Protein AF-A0A951B5L3-F1 (afdb_monomer_lite)

Secondary structure (DSSP, 8-state):
--S-----EEEEEEETTTTEEEEEE-SSSGGGGGGG-SEE-TT--EE---

Foldseek 3Di:
DPPDDDDQWDFAADDPDPRDTDIGGPDPDPVCVQVVAWDADPVGDTDHDD

Sequence (50 aa):
MPDNRILLGVIGRPHGVRGLVRVVSYTADPAALAAYGPLSDGAGRQFTLR

Radius of gyration: 11.49 Å; chains: 1; bounding box: 32×17×25 Å

Structure (mmCIF, N/CA/C/O backbone):
data_AF-A0A951B5L3-F1
#
_entry.id   AF-A0A951B5L3-F1
#
loop_
_atom_site.group_PDB
_atom_site.id
_atom_site.type_symbol
_atom_site.label_atom_id
_atom_site.label_alt_id
_atom_site.label_comp_id
_atom_site.label_asym_id
_atom_site.label_entity_id
_atom_site.label_seq_id
_atom_site.pdbx_PDB_ins_code
_atom_site.Cartn_x
_atom_site.Cartn_y
_atom_site.Cartn_z
_atom_site.occupancy
_atom_site.B_iso_or_equiv
_atom_site.auth_seq_id
_atom_site.auth_comp_id
_atom_site.auth_asym_id
_atom_site.auth_atom_id
_atom_site.pdbx_PDB_model_num
ATOM 1 N N . MET A 1 1 ? -20.990 -2.873 1.894 1.00 55.44 1 MET A N 1
ATOM 2 C CA . MET A 1 1 ? -19.605 -2.757 1.377 1.00 55.44 1 MET A CA 1
ATOM 3 C C . MET A 1 1 ? -19.718 -2.912 -0.121 1.00 55.44 1 MET A C 1
ATOM 5 O O . MET A 1 1 ? -20.502 -3.767 -0.484 1.00 55.44 1 MET A O 1
ATOM 9 N N . PRO A 1 2 ? -19.108 -2.088 -0.989 1.00 53.72 2 PRO A N 1
ATOM 10 C CA . PRO A 1 2 ? -19.449 -2.192 -2.398 1.00 53.72 2 PRO A CA 1
ATOM 11 C C . PRO A 1 2 ? -18.912 -3.534 -2.893 1.00 53.72 2 PRO A C 1
ATOM 13 O O . PRO A 1 2 ? -17.706 -3.773 -2.850 1.00 53.72 2 PRO A O 1
ATOM 16 N N . ASP A 1 3 ? -19.823 -4.408 -3.303 1.00 67.88 3 ASP A N 1
ATOM 17 C CA . ASP A 1 3 ? -19.610 -5.822 -3.627 1.00 67.88 3 ASP A CA 1
ATOM 18 C C . ASP A 1 3 ? -18.759 -6.042 -4.900 1.00 67.88 3 ASP A C 1
ATOM 20 O O . ASP A 1 3 ? -18.745 -7.123 -5.474 1.00 67.88 3 ASP A O 1
ATOM 24 N N . ASN A 1 4 ? -18.035 -5.009 -5.351 1.00 85.88 4 ASN A N 1
ATOM 25 C CA . ASN A 1 4 ? -17.294 -4.964 -6.611 1.00 85.88 4 ASN A CA 1
ATOM 26 C C . ASN A 1 4 ? -15.888 -4.351 -6.457 1.00 85.88 4 ASN A C 1
ATOM 28 O O . ASN A 1 4 ? -15.454 -3.531 -7.266 1.00 85.88 4 ASN A O 1
ATOM 32 N N . ARG A 1 5 ? -15.179 -4.678 -5.371 1.00 87.56 5 ARG A N 1
ATOM 33 C CA . ARG A 1 5 ? -13.782 -4.255 -5.176 1.00 87.56 5 ARG A CA 1
ATOM 34 C C . ARG A 1 5 ? -12.819 -5.326 -5.673 1.00 87.56 5 ARG A C 1
ATOM 36 O O . ARG A 1 5 ? -13.029 -6.510 -5.434 1.00 87.56 5 ARG A O 1
ATOM 43 N N . ILE A 1 6 ? -11.724 -4.888 -6.289 1.00 91.38 6 ILE A N 1
ATOM 44 C CA . ILE A 1 6 ? -10.612 -5.750 -6.701 1.00 91.38 6 ILE A CA 1
ATOM 45 C C . ILE A 1 6 ? -9.452 -5.546 -5.725 1.00 91.38 6 ILE A C 1
ATOM 47 O O . ILE A 1 6 ? -9.087 -4.413 -5.409 1.00 91.38 6 ILE A O 1
ATOM 51 N N . LEU A 1 7 ? -8.865 -6.644 -5.245 1.00 93.25 7 LEU A N 1
ATOM 52 C CA . LEU A 1 7 ? -7.676 -6.598 -4.400 1.00 93.25 7 LEU A CA 1
ATOM 53 C C . LEU A 1 7 ? -6.452 -6.253 -5.255 1.00 93.25 7 LEU A C 1
ATOM 55 O O . LEU A 1 7 ? -5.955 -7.091 -6.000 1.00 93.25 7 LEU A O 1
ATOM 59 N N . LEU A 1 8 ? -5.955 -5.025 -5.126 1.00 94.19 8 LEU A N 1
ATOM 60 C CA . LEU A 1 8 ? -4.778 -4.568 -5.873 1.00 94.19 8 LEU A CA 1
ATOM 61 C C . LEU A 1 8 ? -3.449 -4.868 -5.167 1.00 94.19 8 LEU A C 1
ATOM 63 O O . LEU A 1 8 ? -2.398 -4.836 -5.801 1.00 94.19 8 LEU A O 1
ATOM 67 N N . GLY A 1 9 ? -3.476 -5.149 -3.864 1.00 94.62 9 GLY A N 1
ATOM 68 C CA . GLY A 1 9 ? -2.273 -5.422 -3.092 1.00 94.62 9 GLY A CA 1
ATOM 69 C C . GLY A 1 9 ? -2.517 -5.474 -1.590 1.00 94.62 9 GLY A C 1
ATOM 70 O O . GLY A 1 9 ? -3.646 -5.327 -1.119 1.00 94.62 9 GLY A O 1
ATOM 71 N N . VAL A 1 10 ? -1.438 -5.677 -0.836 1.00 95.50 10 VAL A N 1
ATOM 72 C CA . VAL A 1 10 ? -1.479 -5.844 0.623 1.00 95.50 10 VAL A CA 1
ATOM 73 C C . VAL A 1 10 ? -0.443 -4.949 1.292 1.00 95.50 10 VAL A C 1
ATOM 75 O O . VAL A 1 10 ? 0.717 -4.900 0.873 1.00 95.50 10 VAL A O 1
ATOM 78 N N . ILE A 1 11 ? -0.853 -4.258 2.358 1.00 94.06 11 ILE A N 1
ATOM 79 C CA . ILE A 1 11 ? 0.061 -3.500 3.215 1.00 94.06 11 ILE A CA 1
ATOM 80 C C . ILE A 1 11 ? 0.878 -4.501 4.035 1.00 94.06 11 ILE A C 1
ATOM 82 O O . ILE A 1 11 ? 0.335 -5.295 4.799 1.00 94.06 11 ILE A O 1
ATOM 86 N N . GLY A 1 12 ? 2.190 -4.476 3.836 1.00 94.00 12 GLY A N 1
ATOM 87 C CA . GLY A 1 12 ? 3.146 -5.364 4.476 1.00 94.00 12 GLY A CA 1
ATOM 88 C C . GLY A 1 12 ? 3.853 -4.714 5.662 1.00 94.00 12 GLY A C 1
ATOM 89 O O . GLY A 1 12 ? 3.278 -3.966 6.450 1.00 94.00 12 GLY A O 1
ATOM 90 N N . ARG A 1 13 ? 5.141 -5.037 5.807 1.00 96.12 13 ARG A N 1
ATOM 91 C CA . ARG A 1 13 ? 5.942 -4.621 6.965 1.00 96.12 13 ARG A CA 1
ATOM 92 C C . ARG A 1 13 ? 6.217 -3.108 6.964 1.00 96.12 13 ARG A C 1
ATOM 94 O O . ARG A 1 13 ? 6.379 -2.527 5.885 1.00 96.12 13 ARG A O 1
ATOM 101 N N . PRO A 1 14 ? 6.373 -2.493 8.151 1.00 96.81 14 PRO A N 1
ATOM 102 C CA . PRO A 1 14 ? 6.885 -1.134 8.277 1.00 96.81 14 PRO A CA 1
ATOM 103 C C . PRO A 1 14 ? 8.239 -0.963 7.583 1.00 96.81 14 PRO A C 1
ATOM 105 O O . PRO A 1 14 ? 9.057 -1.886 7.532 1.00 96.81 14 PRO A O 1
ATOM 108 N N . HIS A 1 15 ? 8.479 0.237 7.068 1.00 95.25 15 HIS A N 1
ATOM 109 C CA . HIS A 1 15 ? 9.728 0.627 6.437 1.00 95.25 15 HIS A CA 1
ATOM 110 C C . HIS A 1 15 ? 10.318 1.856 7.141 1.00 95.25 15 HIS A C 1
ATOM 112 O O . HIS A 1 15 ? 9.913 2.995 6.912 1.00 95.25 15 HIS A O 1
ATOM 118 N N . GLY A 1 16 ? 11.294 1.616 8.018 1.00 94.81 16 GLY A N 1
ATOM 119 C CA . GLY A 1 16 ? 11.925 2.669 8.814 1.00 94.81 16 GLY A CA 1
ATOM 120 C C . GLY A 1 16 ? 10.977 3.287 9.849 1.00 94.81 16 GLY A C 1
ATOM 121 O O . GLY A 1 16 ? 10.002 2.672 10.267 1.00 94.81 16 GLY A O 1
ATOM 122 N N . VAL A 1 17 ? 11.283 4.517 10.270 1.00 95.75 17 VAL A N 1
ATOM 123 C CA . VAL A 1 17 ? 10.592 5.215 11.378 1.00 95.75 17 VAL A CA 1
ATOM 124 C C . VAL A 1 17 ? 9.693 6.367 10.920 1.00 95.75 17 VAL A C 1
ATOM 126 O O . VAL A 1 17 ? 9.069 7.035 11.734 1.00 95.75 17 VAL A O 1
ATOM 129 N N . ARG A 1 18 ? 9.610 6.614 9.607 1.00 94.50 18 ARG A N 1
ATOM 130 C CA . ARG A 1 18 ? 8.861 7.743 9.023 1.00 94.50 18 ARG A CA 1
ATOM 131 C C . ARG A 1 18 ? 7.413 7.395 8.662 1.00 94.50 18 ARG A C 1
ATOM 133 O O . ARG A 1 18 ? 6.798 8.096 7.869 1.00 94.50 18 ARG A O 1
ATOM 140 N N . GLY A 1 19 ? 6.891 6.289 9.193 1.00 92.06 19 GLY A N 1
ATOM 141 C CA . GLY A 1 19 ? 5.540 5.815 8.881 1.00 92.06 19 GLY A CA 1
ATOM 142 C C . GLY A 1 19 ? 5.378 5.250 7.466 1.00 92.06 19 GLY A C 1
ATOM 143 O O . GLY A 1 19 ? 4.251 5.105 7.003 1.00 92.06 19 GLY A O 1
ATOM 144 N N . LEU A 1 20 ? 6.478 4.930 6.775 1.00 94.62 20 LEU A N 1
AT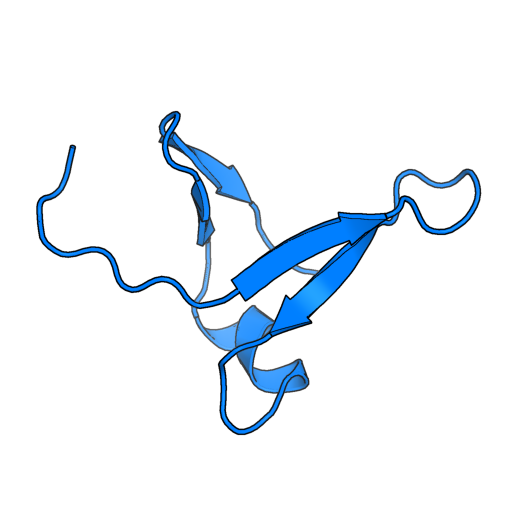OM 145 C CA . LEU A 1 20 ? 6.418 4.231 5.493 1.00 94.62 20 LEU A CA 1
ATOM 146 C C . LEU A 1 20 ? 6.147 2.742 5.722 1.00 94.62 20 LEU A C 1
ATOM 148 O O . LEU A 1 20 ? 6.503 2.171 6.755 1.00 94.62 20 LEU A O 1
ATOM 152 N N . VAL A 1 21 ? 5.549 2.101 4.727 1.00 94.44 21 VAL A N 1
ATOM 153 C CA . VAL A 1 21 ? 5.255 0.666 4.718 1.00 94.44 21 VAL A CA 1
ATOM 154 C C . VAL A 1 21 ? 5.633 0.087 3.364 1.00 94.44 21 VAL A C 1
ATOM 156 O O . VAL A 1 21 ? 5.585 0.776 2.347 1.00 94.44 21 VAL A O 1
ATOM 159 N N . ARG A 1 22 ? 6.007 -1.191 3.338 1.00 93.38 22 ARG A N 1
ATOM 160 C CA . ARG A 1 22 ? 6.108 -1.934 2.081 1.00 93.38 22 ARG A CA 1
ATOM 161 C C . ARG A 1 22 ? 4.718 -2.369 1.643 1.00 93.38 22 ARG A C 1
ATOM 163 O O . ARG A 1 22 ? 3.945 -2.842 2.469 1.00 93.38 22 ARG A O 1
ATOM 170 N N . VAL A 1 23 ? 4.437 -2.270 0.351 1.00 93.88 23 VAL A N 1
ATOM 171 C CA . VAL A 1 23 ? 3.206 -2.786 -0.252 1.00 93.88 23 VAL A CA 1
ATOM 172 C C . VAL A 1 23 ? 3.577 -3.905 -1.212 1.00 93.88 23 VAL A C 1
ATOM 174 O O . VAL A 1 23 ? 4.493 -3.756 -2.018 1.00 93.88 23 VAL A O 1
ATOM 177 N N . VAL A 1 24 ? 2.884 -5.034 -1.105 1.00 94.62 24 VAL A N 1
ATOM 178 C CA . VAL A 1 24 ? 2.931 -6.082 -2.127 1.00 94.62 24 VAL A CA 1
ATOM 179 C C . VAL A 1 24 ? 1.879 -5.721 -3.164 1.00 94.62 24 VAL A C 1
ATOM 181 O O . VAL A 1 24 ? 0.694 -5.735 -2.836 1.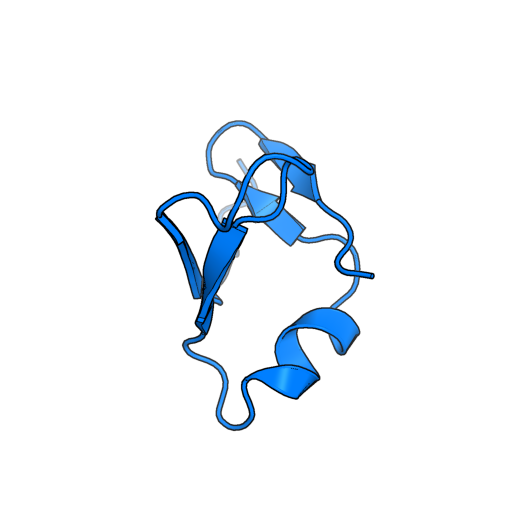00 94.62 24 VAL A O 1
ATOM 184 N N . SER A 1 25 ? 2.307 -5.361 -4.374 1.00 94.75 25 SER A N 1
ATOM 185 C CA . SER A 1 25 ? 1.387 -5.072 -5.476 1.00 94.75 25 SER A CA 1
ATOM 186 C C . SER A 1 25 ? 1.038 -6.341 -6.245 1.00 94.75 25 SER A C 1
ATOM 188 O O . SER A 1 25 ? 1.904 -7.187 -6.472 1.00 94.75 25 SER A O 1
ATOM 190 N N . TYR A 1 26 ? -0.215 -6.440 -6.676 1.00 95.44 26 TYR A N 1
ATOM 191 C CA . TYR A 1 26 ? -0.702 -7.455 -7.612 1.00 95.44 26 TYR A CA 1
ATOM 192 C C . TYR A 1 26 ? -0.981 -6.878 -9.007 1.00 95.44 26 TYR A C 1
ATOM 194 O O . TYR A 1 26 ? -1.468 -7.582 -9.888 1.00 95.44 26 TYR A O 1
ATOM 202 N N . THR A 1 27 ? -0.667 -5.599 -9.225 1.00 93.94 27 THR A N 1
ATOM 203 C CA . THR A 1 27 ? -0.671 -4.983 -10.556 1.00 93.94 27 THR A CA 1
ATOM 204 C C . THR A 1 27 ? 0.500 -5.495 -11.398 1.00 93.94 27 THR A C 1
ATOM 206 O O . THR A 1 27 ? 1.518 -5.930 -10.863 1.00 93.94 27 THR A O 1
ATOM 209 N N . ALA A 1 28 ? 0.379 -5.403 -12.727 1.00 93.88 28 ALA A N 1
ATOM 210 C CA . ALA A 1 28 ? 1.459 -5.779 -13.645 1.00 93.88 28 ALA A CA 1
ATOM 211 C C . ALA A 1 28 ? 2.725 -4.924 -13.445 1.00 93.88 28 ALA A C 1
ATOM 213 O O . ALA A 1 28 ? 3.835 -5.447 -13.448 1.00 93.88 28 ALA A O 1
ATOM 214 N N . ASP A 1 29 ? 2.543 -3.619 -13.227 1.00 93.88 29 ASP A N 1
ATOM 215 C CA . ASP A 1 29 ? 3.593 -2.699 -12.795 1.00 93.88 29 ASP A CA 1
ATOM 216 C C . ASP A 1 29 ? 3.282 -2.217 -11.367 1.00 93.88 29 ASP A C 1
ATOM 218 O O . ASP A 1 29 ? 2.246 -1.570 -11.164 1.00 93.88 29 ASP A O 1
ATOM 222 N N . PRO A 1 30 ? 4.136 -2.501 -10.365 1.00 91.94 30 PRO A N 1
ATOM 223 C CA . PRO A 1 30 ? 3.953 -2.024 -8.997 1.00 91.94 30 PRO A CA 1
ATOM 224 C C . PRO A 1 30 ? 3.830 -0.500 -8.873 1.00 91.94 30 PRO A C 1
ATOM 226 O O . PRO A 1 30 ? 3.099 -0.028 -8.003 1.00 91.94 30 PRO A O 1
ATOM 229 N N . ALA A 1 31 ? 4.501 0.274 -9.733 1.00 89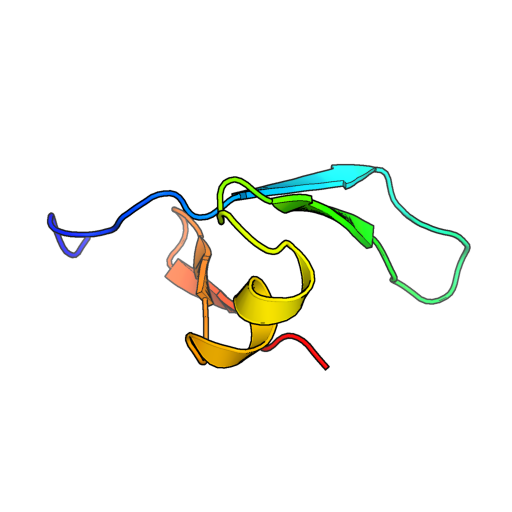.75 31 ALA A N 1
ATOM 230 C CA . ALA A 1 31 ? 4.430 1.734 -9.703 1.00 89.75 31 ALA A CA 1
ATOM 231 C C . ALA A 1 31 ? 3.054 2.256 -10.156 1.00 89.75 31 ALA A C 1
ATOM 233 O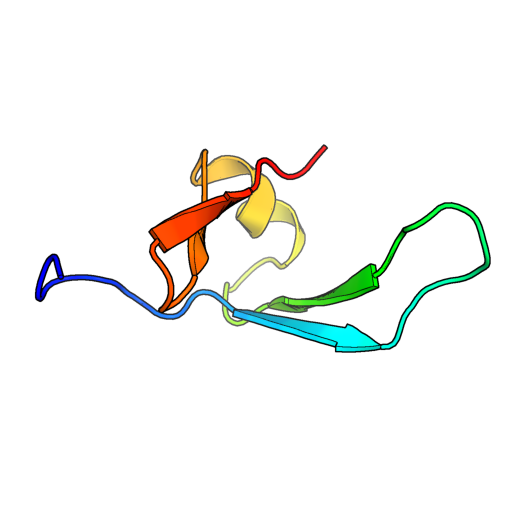 O . ALA A 1 31 ? 2.585 3.285 -9.665 1.00 89.75 31 ALA A O 1
ATOM 234 N N . ALA A 1 32 ? 2.356 1.506 -11.016 1.00 91.19 32 ALA A N 1
ATOM 235 C CA . ALA A 1 32 ? 1.020 1.859 -11.492 1.00 91.19 32 ALA A CA 1
ATOM 236 C C . ALA A 1 32 ? -0.048 1.832 -10.385 1.00 91.19 32 ALA A C 1
ATOM 238 O O . ALA A 1 32 ? -1.117 2.412 -10.560 1.00 91.19 32 ALA A O 1
ATOM 239 N N . LEU A 1 33 ? 0.224 1.208 -9.231 1.00 91.06 33 LEU A N 1
ATOM 240 C CA . LEU A 1 33 ? -0.717 1.154 -8.110 1.00 91.06 33 LEU A CA 1
ATOM 241 C C . LEU A 1 33 ? -1.158 2.556 -7.648 1.00 91.06 33 LEU A C 1
ATOM 243 O O . LEU A 1 33 ? -2.319 2.747 -7.292 1.00 91.06 33 LEU A O 1
ATOM 247 N N . ALA A 1 34 ? -0.266 3.550 -7.711 1.00 89.31 34 ALA A N 1
ATOM 248 C CA . ALA A 1 34 ? -0.570 4.932 -7.332 1.00 89.31 34 ALA A CA 1
ATOM 249 C C . ALA A 1 34 ? -1.505 5.657 -8.321 1.00 89.31 34 ALA A C 1
ATOM 251 O O . ALA A 1 34 ? -2.132 6.649 -7.954 1.00 89.31 34 ALA A O 1
ATOM 252 N N . ALA A 1 35 ? -1.638 5.158 -9.554 1.00 91.06 35 ALA A N 1
ATOM 253 C CA . ALA A 1 35 ? -2.455 5.779 -10.596 1.00 91.06 35 ALA A CA 1
ATOM 254 C C . ALA A 1 35 ? -3.957 5.450 -10.484 1.00 91.06 35 ALA A C 1
ATOM 256 O O . ALA A 1 35 ? -4.776 6.165 -11.054 1.00 91.06 35 ALA A O 1
ATOM 257 N N . TYR A 1 36 ? -4.339 4.411 -9.730 1.00 89.00 36 TYR A N 1
ATOM 258 C CA . TYR A 1 36 ? -5.746 4.012 -9.543 1.00 89.00 36 TYR A CA 1
ATOM 259 C C . TYR A 1 36 ? -6.557 4.976 -8.653 1.00 89.00 36 TYR A C 1
ATOM 261 O O . TYR A 1 36 ? -7.770 4.818 -8.523 1.00 89.00 36 TYR A O 1
ATOM 269 N N . GLY A 1 37 ? -5.913 5.985 -8.059 1.00 88.19 37 GLY A N 1
ATOM 270 C CA . GLY A 1 37 ? -6.551 6.942 -7.157 1.00 88.19 37 GLY A CA 1
ATOM 271 C C . GLY A 1 37 ? -6.663 6.424 -5.716 1.00 88.19 37 GLY A C 1
ATOM 272 O O . GLY A 1 37 ? -5.879 5.564 -5.306 1.00 88.19 37 GLY A O 1
ATOM 273 N N . PRO A 1 38 ? -7.590 6.971 -4.906 1.00 92.38 38 PRO A N 1
ATOM 274 C CA . PRO A 1 38 ? -7.762 6.563 -3.517 1.00 92.38 38 PRO A CA 1
ATOM 275 C C . PRO A 1 38 ? -8.133 5.082 -3.397 1.00 92.38 38 PRO A C 1
ATOM 277 O O . PRO A 1 38 ? -9.164 4.632 -3.895 1.00 92.38 38 PRO A O 1
ATOM 280 N N . LEU A 1 39 ? -7.298 4.328 -2.691 1.00 92.69 39 LEU A N 1
ATOM 281 C CA . LEU A 1 39 ? -7.521 2.923 -2.383 1.00 92.69 39 LEU A CA 1
ATOM 282 C C . LEU A 1 39 ? -8.287 2.794 -1.071 1.00 92.69 39 LEU A C 1
ATOM 284 O O . LEU A 1 39 ? -8.156 3.632 -0.182 1.00 92.69 39 LEU A O 1
ATOM 288 N N . SER A 1 40 ? -9.060 1.723 -0.924 1.00 93.44 40 SER A N 1
ATOM 289 C CA . SER A 1 40 ? -9.816 1.453 0.300 1.00 93.44 40 SER A CA 1
ATOM 290 C C . SER A 1 40 ? -9.524 0.067 0.848 1.00 93.44 40 SER A C 1
ATOM 292 O O . SER A 1 40 ? -9.479 -0.890 0.074 1.00 93.44 40 SER A O 1
ATOM 294 N N . ASP A 1 41 ? -9.416 -0.055 2.169 1.00 91.88 41 ASP A N 1
ATOM 295 C CA . ASP A 1 41 ? -9.352 -1.356 2.835 1.00 91.88 41 ASP A CA 1
ATOM 296 C C . ASP A 1 41 ? -10.748 -1.948 3.122 1.00 91.88 41 ASP A C 1
ATOM 298 O O . ASP A 1 41 ? -11.795 -1.363 2.806 1.00 91.88 41 ASP A O 1
ATOM 302 N N . GLY A 1 42 ? -10.762 -3.136 3.733 1.00 88.19 42 GLY A N 1
ATOM 303 C CA . GLY A 1 42 ? -11.987 -3.816 4.157 1.00 88.19 42 GLY A CA 1
ATOM 304 C C . GLY A 1 42 ? -12.777 -3.064 5.234 1.00 88.19 42 GLY A C 1
ATOM 305 O O . GLY A 1 42 ? -13.980 -3.260 5.329 1.00 88.19 42 GLY A O 1
ATOM 306 N N . ALA A 1 43 ? -12.148 -2.165 5.996 1.00 90.06 43 ALA A N 1
ATOM 307 C CA . ALA A 1 43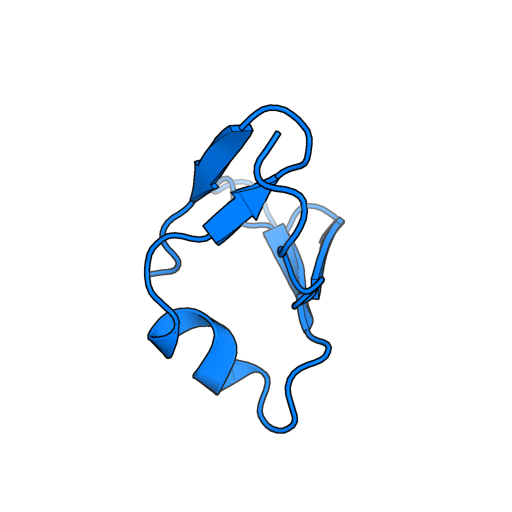 ? -12.818 -1.322 6.988 1.00 90.06 43 ALA A CA 1
ATOM 308 C C . ALA A 1 43 ? -13.370 -0.013 6.385 1.00 90.06 43 ALA A C 1
ATOM 310 O O . ALA A 1 43 ? -14.064 0.738 7.066 1.00 90.06 43 ALA A O 1
ATOM 311 N N . GLY A 1 44 ? -13.088 0.265 5.107 1.00 88.94 44 GLY A N 1
ATOM 312 C CA . GLY A 1 44 ? -13.524 1.477 4.412 1.00 88.94 44 GLY A CA 1
ATOM 313 C C . GLY A 1 44 ? -12.601 2.681 4.608 1.00 88.94 44 GLY A C 1
ATOM 314 O O . GLY A 1 44 ? -12.942 3.776 4.159 1.00 88.94 44 GLY A O 1
ATOM 315 N N . ARG A 1 45 ? -11.427 2.503 5.225 1.00 92.50 45 ARG A N 1
ATOM 316 C CA . ARG A 1 45 ? -10.419 3.561 5.336 1.00 92.50 45 ARG A CA 1
ATOM 317 C C . ARG A 1 45 ? -9.802 3.823 3.966 1.00 92.50 45 ARG A C 1
ATOM 319 O O . ARG A 1 45 ? -9.463 2.881 3.252 1.00 92.50 45 ARG A O 1
ATOM 326 N N . GLN A 1 46 ? -9.650 5.100 3.617 1.00 93.25 46 GLN A N 1
ATOM 327 C CA . GLN A 1 46 ? -9.080 5.526 2.340 1.00 93.25 46 GLN A CA 1
ATOM 328 C C . GLN A 1 46 ? -7.582 5.828 2.456 1.00 93.25 46 GLN A C 1
ATOM 330 O O . GLN A 1 46 ? -7.121 6.381 3.458 1.00 93.25 46 GLN A O 1
ATOM 335 N N . PHE A 1 47 ? -6.835 5.487 1.410 1.00 91.31 47 PHE A N 1
ATOM 336 C CA . PHE A 1 47 ? -5.397 5.685 1.294 1.00 91.31 47 PHE A CA 1
ATOM 337 C C . PHE A 1 47 ? -5.072 6.293 -0.066 1.00 91.31 47 PHE A C 1
ATOM 339 O O . PHE A 1 47 ? -5.499 5.780 -1.096 1.00 91.31 47 PHE A O 1
ATOM 346 N N . THR A 1 48 ? -4.257 7.341 -0.075 1.00 90.88 48 THR A N 1
ATOM 347 C CA . THR A 1 48 ? -3.674 7.885 -1.304 1.00 90.88 48 THR A CA 1
ATOM 348 C C . THR A 1 48 ? -2.181 7.618 -1.269 1.00 90.88 48 THR A C 1
ATOM 350 O O . THR A 1 48 ? -1.507 8.003 -0.312 1.00 90.88 48 THR A O 1
ATOM 353 N N . LEU A 1 49 ? -1.673 6.946 -2.298 1.00 87.69 49 LEU A N 1
ATOM 354 C CA . LEU A 1 49 ? -0.242 6.726 -2.465 1.00 87.69 49 LEU A CA 1
ATOM 355 C C . LEU A 1 49 ? 0.400 8.021 -2.985 1.00 87.69 49 LEU A C 1
ATOM 357 O O . LEU A 1 49 ? -0.185 8.703 -3.827 1.00 87.69 49 LEU A O 1
ATOM 361 N N . ARG A 1 50 ? 1.558 8.383 -2.431 1.00 79.75 50 ARG A N 1
ATOM 362 C CA . ARG A 1 50 ? 2.349 9.566 -2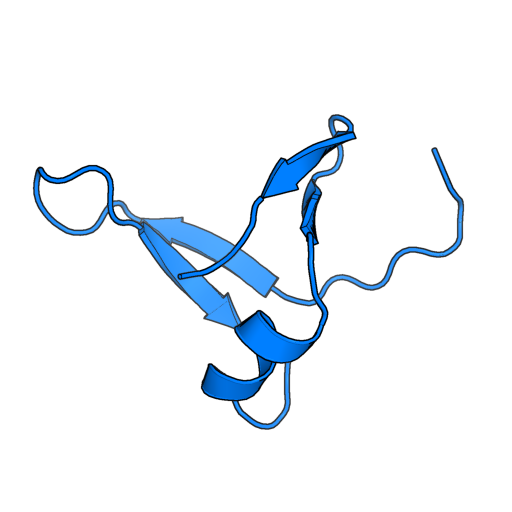.791 1.00 79.75 50 ARG A CA 1
ATOM 363 C C . ARG A 1 50 ? 3.788 9.166 -3.046 1.00 79.75 50 ARG A C 1
ATOM 365 O O . ARG A 1 50 ? 4.237 8.215 -2.366 1.00 79.75 50 ARG A O 1
#

pLDDT: mean 90.2, std 8.59, range [53.72, 96.81]